Protein AF-A0A3B9KY40-F1 (afdb_monomer_lite)

Foldseek 3Di:
DPDPVVVVVVVVVLCVVQPFCPPPVNVVDDPPPVHRCVVSVVVVPVVDDPDDDDDDDDD

Radius of gyration: 15.59 Å; chains: 1; bounding box: 29×27×46 Å

Sequence (59 aa):
NADPDVQRDLQAFFRRLVPHANDPSMSYLVHRTEGPDDMPAHIKAALTQTSLSIPVTGG

pLDDT: mean 93.38, std 5.41, range [67.69, 97.88]

Structure (mmCIF, N/CA/C/O backbone):
data_AF-A0A3B9KY40-F1
#
_entry.id   AF-A0A3B9KY40-F1
#
loop_
_atom_site.group_PDB
_atom_site.id
_atom_site.type_symbol
_atom_site.label_atom_id
_atom_site.label_alt_id
_atom_site.label_comp_id
_atom_site.label_asym_id
_atom_site.label_entity_id
_atom_site.label_seq_id
_atom_site.pdbx_PDB_ins_code
_atom_site.Cartn_x
_atom_site.Cartn_y
_atom_site.Cartn_z
_atom_site.occupancy
_atom_site.B_iso_or_equiv
_atom_site.auth_seq_id
_atom_site.auth_comp_id
_atom_site.auth_asym_id
_atom_site.auth_atom_id
_atom_site.pdbx_PDB_model_num
ATOM 1 N N . ASN A 1 1 ? -9.309 -3.793 11.988 1.00 67.69 1 ASN A N 1
ATOM 2 C CA . ASN A 1 1 ? -9.445 -5.170 12.501 1.00 67.69 1 ASN A CA 1
ATOM 3 C C . ASN A 1 1 ? -8.057 -5.611 12.951 1.00 67.69 1 ASN A C 1
ATOM 5 O O . ASN A 1 1 ? -7.131 -5.451 12.168 1.00 67.69 1 ASN A O 1
ATOM 9 N N . ALA A 1 2 ? -7.898 -6.012 14.213 1.00 87.56 2 ALA A N 1
ATOM 10 C CA . ALA A 1 2 ? -6.604 -6.358 14.816 1.00 87.56 2 ALA A CA 1
ATOM 11 C C . ALA A 1 2 ? -6.324 -7.873 14.817 1.00 87.56 2 ALA A C 1
ATOM 13 O O . ALA A 1 2 ? -5.372 -8.322 15.446 1.00 87.56 2 ALA A O 1
ATOM 14 N N . ASP A 1 3 ? -7.162 -8.644 14.124 1.00 97.44 3 ASP A N 1
ATOM 15 C CA . ASP A 1 3 ? -6.967 -10.071 13.906 1.00 97.44 3 ASP A CA 1
ATOM 16 C C . ASP A 1 3 ? -5.634 -10.337 13.159 1.00 97.44 3 ASP A C 1
ATOM 18 O O . ASP A 1 3 ? -5.405 -9.738 12.096 1.00 97.44 3 ASP A O 1
ATOM 22 N N . PRO A 1 4 ? -4.746 -11.201 13.692 1.00 97.19 4 PRO A N 1
ATOM 23 C CA . PRO A 1 4 ? -3.477 -11.549 13.054 1.00 97.19 4 PRO A CA 1
ATOM 24 C C . PRO A 1 4 ? -3.615 -12.100 11.629 1.00 97.19 4 PRO A C 1
ATOM 26 O O . PRO A 1 4 ? -2.775 -11.794 10.777 1.00 97.19 4 PRO A O 1
ATOM 29 N N . ASP A 1 5 ? -4.666 -12.869 11.341 1.00 97.69 5 ASP A N 1
ATOM 30 C CA . ASP A 1 5 ? -4.889 -13.449 10.014 1.00 97.69 5 ASP A CA 1
ATOM 31 C C . ASP A 1 5 ? -5.281 -12.358 9.017 1.00 97.69 5 ASP A C 1
ATOM 33 O O . ASP A 1 5 ? -4.729 -12.283 7.918 1.00 97.69 5 ASP A O 1
ATOM 37 N N . VAL A 1 6 ? -6.122 -11.408 9.438 1.00 97.19 6 VAL A N 1
ATOM 38 C CA . VAL A 1 6 ? -6.465 -10.238 8.615 1.00 97.19 6 VAL A CA 1
ATOM 39 C C . VAL A 1 6 ? -5.221 -9.409 8.297 1.00 97.19 6 VAL A C 1
ATOM 41 O O . VAL A 1 6 ? -5.042 -8.968 7.161 1.00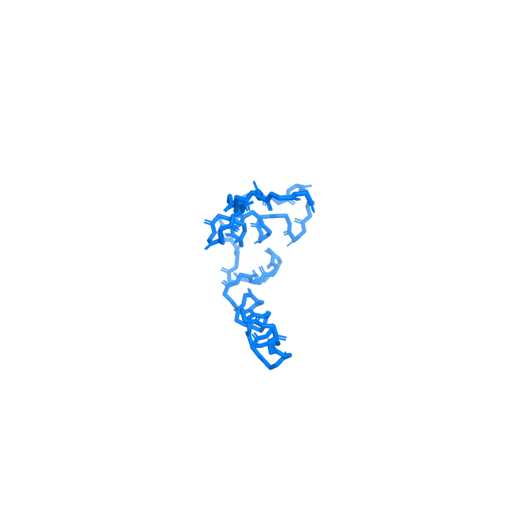 97.19 6 VAL A O 1
ATOM 44 N N . GLN A 1 7 ? -4.332 -9.200 9.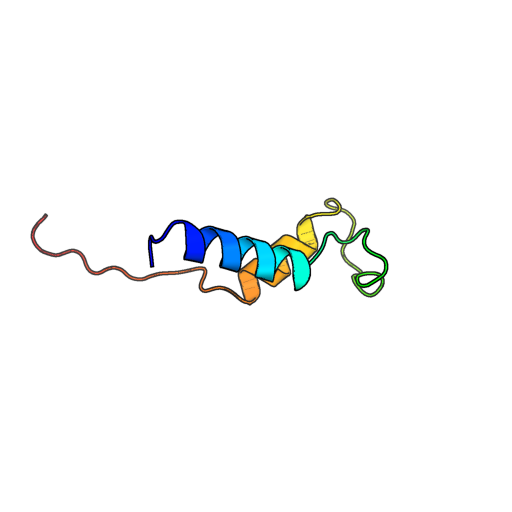270 1.00 95.75 7 GLN A N 1
ATOM 45 C CA . GLN A 1 7 ? -3.075 -8.487 9.030 1.00 95.75 7 GLN A CA 1
ATOM 46 C C . GLN A 1 7 ? -2.187 -9.228 8.025 1.00 95.75 7 GLN A C 1
ATOM 48 O O . GLN A 1 7 ? -1.640 -8.605 7.110 1.00 95.75 7 GLN A O 1
ATOM 53 N N . ARG A 1 8 ? -2.059 -10.551 8.165 1.00 97.56 8 ARG A N 1
ATOM 54 C CA . ARG A 1 8 ? -1.279 -11.393 7.252 1.00 97.56 8 ARG A CA 1
ATOM 55 C C . ARG A 1 8 ? -1.816 -11.327 5.825 1.00 97.56 8 ARG A C 1
ATOM 57 O O . ARG A 1 8 ? -1.024 -11.153 4.891 1.00 97.56 8 ARG A O 1
ATOM 64 N N . ASP A 1 9 ? -3.127 -11.426 5.662 1.00 97.88 9 ASP A N 1
ATOM 65 C CA . ASP A 1 9 ? -3.784 -11.418 4.358 1.00 97.88 9 ASP A CA 1
ATOM 66 C C . ASP A 1 9 ? -3.680 -10.054 3.681 1.00 97.88 9 ASP A C 1
ATOM 68 O O . ASP A 1 9 ? -3.331 -9.982 2.502 1.00 97.88 9 ASP A O 1
ATOM 72 N N . LEU A 1 10 ? -3.863 -8.960 4.426 1.00 96.12 10 LEU A N 1
ATOM 73 C CA . LEU A 1 10 ? -3.657 -7.607 3.904 1.00 96.12 10 LEU A CA 1
ATOM 74 C C . LEU A 1 10 ? -2.219 -7.406 3.422 1.00 96.12 10 LEU A C 1
ATOM 76 O O . LEU A 1 10 ? -1.993 -6.892 2.325 1.00 96.12 10 LEU A O 1
ATOM 80 N N . GLN A 1 11 ? -1.231 -7.856 4.195 1.00 95.06 11 GLN A N 1
ATOM 81 C CA . GLN A 1 11 ? 0.162 -7.784 3.766 1.00 95.06 11 GLN A CA 1
ATOM 82 C C . GLN A 1 11 ? 0.424 -8.626 2.509 1.00 95.06 11 GLN A C 1
ATOM 84 O O . GLN A 1 11 ? 1.148 -8.187 1.615 1.00 95.06 11 GLN A O 1
ATOM 89 N N . ALA A 1 12 ? -0.141 -9.834 2.420 1.00 97.31 12 ALA A N 1
ATOM 90 C CA . ALA A 1 12 ? 0.000 -10.691 1.245 1.00 97.31 12 ALA A CA 1
ATOM 91 C C . ALA A 1 12 ? -0.644 -10.059 0.005 1.00 97.31 12 ALA A C 1
ATOM 93 O O . ALA A 1 12 ? -0.034 -10.046 -1.067 1.00 97.31 12 ALA A O 1
ATOM 94 N N . PHE A 1 13 ? -1.827 -9.471 0.170 1.00 96.88 13 PHE A N 1
ATOM 95 C CA . PHE A 1 13 ? -2.529 -8.744 -0.875 1.00 96.88 13 PHE A CA 1
ATOM 96 C C . PHE A 1 13 ? -1.695 -7.576 -1.405 1.00 96.88 13 PHE A C 1
ATOM 98 O O . PHE A 1 13 ? -1.446 -7.513 -2.606 1.00 96.88 13 PHE A O 1
ATOM 105 N N . PHE A 1 14 ? -1.180 -6.699 -0.537 1.00 96.38 14 PHE A N 1
ATOM 106 C CA . PHE A 1 14 ? -0.384 -5.550 -0.981 1.00 96.38 14 PHE A CA 1
ATOM 107 C C . PHE A 1 14 ? 0.965 -5.940 -1.590 1.00 96.38 14 PHE A C 1
ATOM 109 O O . PHE A 1 14 ? 1.403 -5.285 -2.535 1.0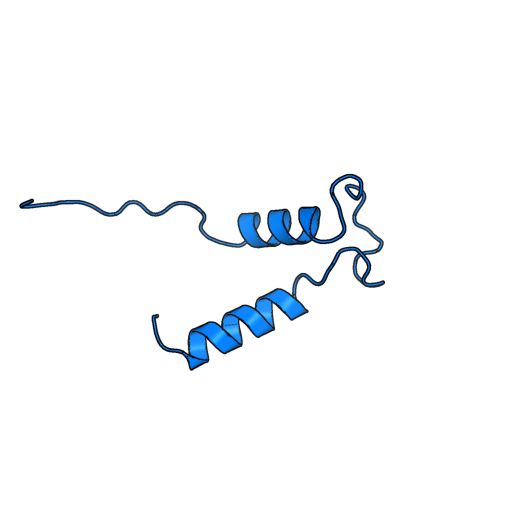0 96.38 14 PHE A O 1
ATOM 116 N N . ARG A 1 15 ? 1.609 -7.017 -1.114 1.00 95.75 15 ARG A N 1
ATOM 117 C CA . ARG A 1 15 ? 2.820 -7.563 -1.755 1.00 95.75 15 ARG A CA 1
ATOM 118 C C . ARG A 1 15 ? 2.551 -8.042 -3.182 1.00 95.75 15 ARG A C 1
ATOM 120 O O . ARG A 1 15 ? 3.406 -7.867 -4.040 1.00 95.75 15 ARG A O 1
ATOM 127 N N . ARG A 1 16 ? 1.378 -8.631 -3.433 1.00 97.00 16 ARG A N 1
ATOM 128 C CA . ARG A 1 16 ? 0.962 -9.087 -4.768 1.00 97.00 16 ARG A CA 1
ATOM 129 C C . ARG A 1 16 ? 0.495 -7.938 -5.660 1.00 97.00 16 ARG A C 1
ATOM 131 O O . ARG A 1 16 ? 0.789 -7.947 -6.848 1.00 97.00 16 ARG A O 1
ATOM 138 N N . LEU A 1 17 ? -0.273 -6.998 -5.113 1.00 97.19 17 LEU A N 1
ATOM 139 C CA . LEU A 1 17 ? -0.849 -5.883 -5.865 1.00 97.19 17 LEU A CA 1
ATOM 140 C C . LEU A 1 17 ? 0.230 -4.894 -6.317 1.00 97.19 17 LEU A C 1
ATOM 142 O O . LEU A 1 17 ? 0.167 -4.383 -7.430 1.00 97.19 17 LEU A O 1
ATOM 146 N N . VAL A 1 18 ? 1.208 -4.629 -5.447 1.00 96.94 18 VAL A N 1
ATOM 147 C CA . VAL A 1 18 ? 2.280 -3.662 -5.690 1.00 96.94 18 VAL A CA 1
ATOM 148 C C . VAL A 1 18 ? 3.637 -4.271 -5.279 1.00 96.94 18 VAL A C 1
ATOM 150 O O . VAL A 1 18 ? 4.168 -3.934 -4.210 1.00 96.94 18 VAL A O 1
ATOM 153 N N . PRO A 1 19 ? 4.187 -5.212 -6.079 1.00 96.12 19 PRO A N 1
ATOM 154 C CA . PRO A 1 19 ? 5.538 -5.747 -5.897 1.00 96.12 19 PRO A CA 1
ATOM 155 C C . PRO A 1 19 ? 6.629 -4.673 -6.020 1.00 96.12 19 PRO A C 1
ATOM 157 O O . PRO A 1 19 ? 6.373 -3.529 -6.398 1.00 96.12 19 PRO A O 1
ATOM 160 N N . HIS A 1 20 ? 7.868 -5.056 -5.701 1.00 95.38 20 HIS A N 1
ATOM 161 C CA . HIS A 1 20 ? 9.038 -4.194 -5.879 1.00 95.38 20 HIS A CA 1
ATOM 162 C C . HIS A 1 20 ? 9.163 -3.703 -7.323 1.00 95.38 20 HIS A C 1
ATOM 164 O O . HIS A 1 20 ? 8.845 -4.422 -8.268 1.00 95.38 20 HIS A O 1
ATOM 170 N N . ALA A 1 21 ? 9.726 -2.509 -7.511 1.00 94.31 21 ALA A N 1
ATOM 171 C CA . ALA A 1 21 ? 9.888 -1.911 -8.832 1.00 94.31 21 ALA A CA 1
ATOM 172 C C . ALA A 1 21 ? 10.784 -2.747 -9.768 1.00 94.31 21 ALA A C 1
ATOM 174 O O . ALA A 1 21 ? 10.719 -2.579 -10.984 1.00 94.31 21 ALA A O 1
ATOM 175 N N . ASN A 1 22 ? 11.615 -3.645 -9.230 1.00 94.00 22 ASN A N 1
ATOM 176 C CA . ASN A 1 22 ? 12.441 -4.569 -10.016 1.00 94.00 22 ASN A CA 1
ATOM 177 C C . ASN A 1 22 ? 11.657 -5.760 -10.592 1.00 94.00 22 ASN A C 1
ATOM 179 O O . ASN A 1 22 ? 12.208 -6.499 -11.404 1.00 94.00 22 ASN A O 1
ATOM 183 N N . ASP A 1 23 ? 10.402 -5.963 -10.183 1.00 96.00 23 ASP A N 1
ATOM 184 C CA . ASP A 1 23 ? 9.531 -6.955 -10.807 1.00 96.00 23 ASP A CA 1
ATOM 185 C C . ASP A 1 23 ? 9.258 -6.556 -12.272 1.00 96.00 23 ASP A C 1
ATOM 187 O O . ASP A 1 23 ? 8.942 -5.388 -12.533 1.00 96.00 23 ASP A O 1
ATOM 191 N N . PRO A 1 24 ? 9.359 -7.482 -13.244 1.00 95.88 24 PRO A N 1
ATOM 192 C CA . PRO A 1 24 ? 9.032 -7.201 -14.640 1.00 95.88 24 PRO A CA 1
ATOM 193 C C . PRO A 1 24 ? 7.640 -6.591 -14.840 1.00 95.88 24 PRO A C 1
ATOM 195 O O . PRO A 1 24 ? 7.468 -5.767 -15.737 1.00 95.88 24 PRO A O 1
ATOM 198 N N . SER A 1 25 ? 6.657 -6.924 -13.994 1.00 96.25 25 SER A N 1
ATOM 199 C CA . SER A 1 25 ? 5.313 -6.341 -14.065 1.00 96.25 25 SER A CA 1
ATOM 200 C C . SER A 1 25 ? 5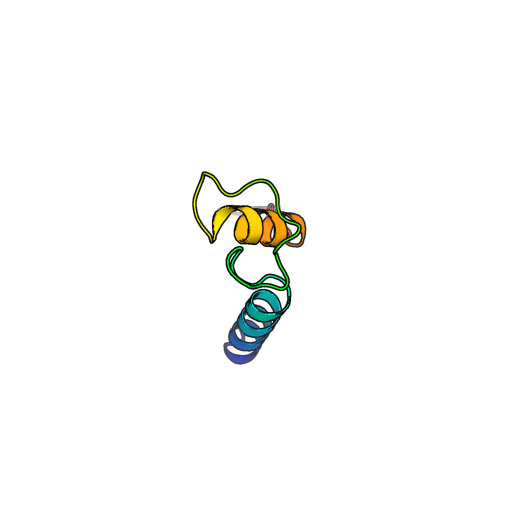.301 -4.837 -13.787 1.00 96.25 25 SER A C 1
ATOM 202 O O . SER A 1 25 ? 4.335 -4.167 -14.132 1.00 96.25 25 SER A O 1
ATOM 204 N N . MET A 1 26 ? 6.356 -4.308 -13.162 1.00 95.94 26 MET A N 1
ATOM 205 C CA . MET A 1 26 ? 6.512 -2.907 -12.774 1.00 95.94 26 MET A CA 1
ATOM 206 C C . MET A 1 26 ? 7.396 -2.109 -13.738 1.00 95.94 26 MET A C 1
ATOM 208 O O . MET A 1 26 ? 7.752 -0.966 -13.444 1.00 95.94 26 MET A O 1
ATOM 212 N N . SER A 1 27 ? 7.748 -2.653 -14.909 1.00 94.44 27 SER A N 1
ATOM 213 C CA . SER A 1 27 ? 8.636 -1.997 -15.886 1.00 94.44 27 SER A CA 1
ATOM 214 C C . SER A 1 27 ? 8.136 -0.633 -16.384 1.00 94.44 27 SER A C 1
ATOM 216 O O . SER A 1 27 ? 8.924 0.152 -16.901 1.00 94.44 27 SER A O 1
ATOM 218 N N . TYR A 1 28 ? 6.848 -0.331 -16.200 1.00 94.69 28 TYR A N 1
ATOM 219 C CA . TYR A 1 28 ? 6.226 0.947 -16.550 1.00 94.69 28 TYR A CA 1
ATOM 220 C C . TYR A 1 28 ? 6.504 2.079 -15.541 1.00 94.69 28 TYR A C 1
ATOM 222 O O . TYR A 1 28 ? 6.237 3.242 -15.841 1.00 94.69 28 TYR A O 1
ATOM 230 N N . LEU A 1 29 ? 7.023 1.773 -14.346 1.00 95.06 29 LEU A N 1
ATOM 231 C CA . LEU A 1 29 ? 7.381 2.784 -13.348 1.00 95.06 29 LEU A CA 1
ATOM 232 C C . LEU A 1 29 ? 8.643 3.544 -13.775 1.00 95.06 29 LEU A C 1
A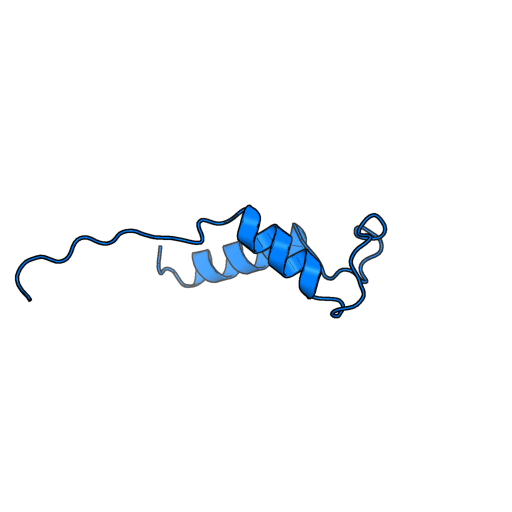TOM 234 O O . LEU A 1 29 ? 9.690 2.938 -14.010 1.00 95.06 29 LEU A O 1
ATOM 238 N N . VAL A 1 30 ? 8.542 4.875 -13.830 1.00 94.56 30 VAL A N 1
ATOM 239 C CA . VAL A 1 30 ? 9.630 5.772 -14.260 1.00 94.56 30 VAL A CA 1
ATOM 240 C C . VAL A 1 30 ? 10.496 6.236 -13.086 1.00 94.56 30 VAL A C 1
ATOM 242 O O . VAL A 1 30 ? 11.715 6.325 -13.214 1.00 94.56 30 VAL A O 1
ATOM 245 N N . HIS A 1 31 ? 9.894 6.508 -11.929 1.00 92.38 31 HIS A N 1
ATOM 246 C CA . HIS A 1 31 ? 10.630 6.943 -10.744 1.00 92.38 31 HIS A CA 1
ATOM 247 C C . HIS A 1 31 ? 11.313 5.732 -10.080 1.00 92.38 31 HIS A C 1
ATOM 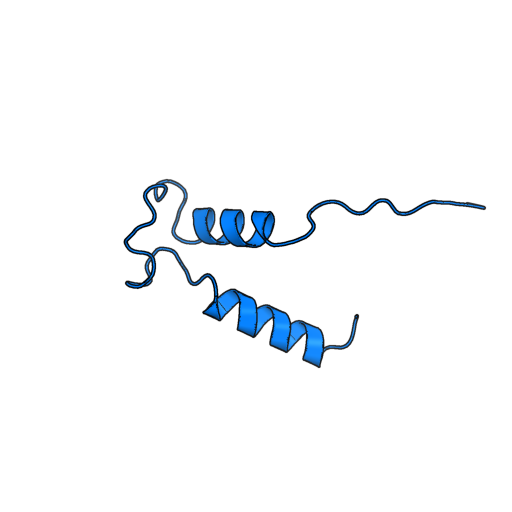249 O O . HIS A 1 31 ? 10.651 4.851 -9.534 1.00 92.38 31 HIS A O 1
ATOM 255 N N . ARG A 1 32 ? 12.643 5.643 -10.220 1.00 88.94 32 ARG A N 1
ATOM 256 C CA . ARG A 1 32 ? 13.473 4.493 -9.790 1.00 88.94 32 ARG A CA 1
ATOM 257 C C . ARG A 1 32 ? 14.759 4.895 -9.069 1.00 88.94 32 ARG A C 1
ATOM 259 O O . ARG A 1 32 ? 15.553 4.035 -8.696 1.00 88.94 32 ARG A O 1
ATOM 266 N N . THR A 1 33 ? 14.992 6.192 -8.913 1.00 90.12 33 THR A N 1
ATOM 267 C CA . THR A 1 33 ? 16.256 6.744 -8.411 1.00 90.12 33 THR A CA 1
ATOM 268 C C . THR A 1 33 ? 16.434 6.561 -6.907 1.00 90.12 33 THR A C 1
ATOM 270 O O . THR A 1 33 ? 17.563 6.583 -6.433 1.00 90.12 33 THR A O 1
ATOM 273 N N . GLU A 1 34 ? 15.343 6.339 -6.172 1.00 93.25 34 GLU A N 1
ATOM 274 C CA . GLU A 1 34 ? 15.316 6.281 -4.701 1.00 93.25 34 GLU A CA 1
ATOM 275 C C . GLU A 1 34 ? 15.277 4.837 -4.159 1.00 93.25 34 GLU A C 1
ATOM 277 O O . GLU A 1 34 ? 15.203 4.598 -2.957 1.00 93.25 34 GLU A O 1
ATOM 282 N N . GLY A 1 35 ? 15.410 3.850 -5.051 1.00 91.62 35 GLY A N 1
ATOM 283 C CA . GLY A 1 35 ? 15.457 2.428 -4.721 1.00 91.62 35 GLY A CA 1
ATOM 284 C C . GLY A 1 35 ? 14.205 1.654 -5.150 1.00 91.62 35 GLY A C 1
ATOM 285 O O . GLY A 1 35 ? 13.205 2.227 -5.582 1.00 91.62 35 GLY A O 1
ATOM 286 N N . PRO A 1 36 ? 14.245 0.312 -5.069 1.00 89.50 36 PRO A N 1
ATOM 287 C CA . PRO A 1 36 ? 13.210 -0.545 -5.645 1.00 89.50 36 PRO A CA 1
ATOM 288 C C . PRO A 1 36 ? 11.911 -0.620 -4.830 1.00 89.50 36 PRO A C 1
ATOM 290 O O . PRO A 1 36 ? 10.962 -1.257 -5.286 1.00 89.50 36 PRO A O 1
ATOM 293 N N . ASP A 1 37 ? 11.862 -0.037 -3.631 1.00 92.31 37 ASP A N 1
ATOM 294 C CA . ASP A 1 37 ? 10.663 -0.019 -2.777 1.00 92.31 37 ASP A CA 1
ATOM 295 C C . ASP A 1 37 ? 9.937 1.334 -2.771 1.00 92.31 37 ASP A C 1
ATOM 297 O O . ASP A 1 37 ? 8.783 1.397 -2.365 1.00 92.31 37 ASP A O 1
ATOM 301 N N . ASP A 1 38 ? 10.562 2.392 -3.290 1.00 94.69 38 ASP A N 1
ATOM 302 C CA . ASP A 1 38 ? 10.054 3.760 -3.178 1.00 94.69 38 ASP A CA 1
ATOM 303 C C . ASP A 1 38 ? 8.689 3.968 -3.873 1.00 94.69 38 ASP A C 1
ATOM 305 O O . ASP A 1 38 ? 7.657 4.137 -3.217 1.00 94.69 38 ASP A O 1
ATOM 309 N N . MET A 1 39 ? 8.626 3.841 -5.204 1.00 95.88 39 MET A N 1
ATOM 310 C CA . MET A 1 39 ? 7.347 3.947 -5.922 1.00 95.88 39 MET A CA 1
ATOM 311 C C . MET A 1 39 ? 6.292 2.929 -5.466 1.00 95.88 39 MET A C 1
ATOM 313 O O . MET A 1 39 ? 5.125 3.309 -5.330 1.00 95.88 39 MET A O 1
ATOM 317 N N . PRO A 1 40 ? 6.635 1.652 -5.204 1.00 96.25 40 PRO A N 1
ATOM 318 C CA . PRO A 1 40 ? 5.707 0.724 -4.569 1.00 96.25 40 PRO A CA 1
ATOM 319 C C . PRO A 1 40 ? 5.129 1.236 -3.242 1.00 96.25 40 PRO A C 1
ATOM 321 O O . PRO A 1 40 ? 3.930 1.069 -3.003 1.00 96.25 40 PRO A O 1
ATOM 324 N N . ALA A 1 41 ? 5.935 1.870 -2.388 1.00 94.62 41 ALA A N 1
ATOM 325 C CA . ALA A 1 41 ? 5.479 2.470 -1.139 1.00 94.62 41 ALA A CA 1
ATOM 326 C C . ALA A 1 41 ? 4.552 3.669 -1.388 1.00 94.62 41 ALA A C 1
ATOM 328 O O . ALA A 1 41 ? 3.478 3.731 -0.788 1.00 94.62 41 ALA A O 1
ATOM 329 N N . HIS A 1 42 ? 4.888 4.554 -2.331 1.00 95.44 42 HIS A N 1
ATOM 330 C CA . HIS A 1 42 ? 4.018 5.662 -2.740 1.00 95.44 42 HIS A CA 1
ATOM 331 C C . HIS A 1 42 ? 2.646 5.185 -3.232 1.00 95.44 42 HIS A C 1
ATOM 333 O O . HIS A 1 42 ? 1.618 5.720 -2.814 1.00 95.44 42 HIS A O 1
ATOM 339 N N . ILE A 1 43 ? 2.607 4.153 -4.080 1.00 95.62 43 ILE A N 1
ATOM 340 C CA . ILE A 1 43 ? 1.352 3.587 -4.595 1.00 95.62 43 ILE A CA 1
ATOM 341 C C . ILE A 1 43 ? 0.529 2.981 -3.453 1.00 95.62 43 ILE A C 1
ATOM 343 O O . ILE A 1 43 ? -0.667 3.254 -3.355 1.00 95.62 43 ILE A O 1
ATOM 347 N N . LYS A 1 44 ? 1.148 2.190 -2.563 1.00 95.69 44 LYS A N 1
ATOM 348 C CA . LYS A 1 44 ? 0.456 1.625 -1.390 1.00 95.69 44 LYS A CA 1
ATOM 349 C C . LYS A 1 44 ? -0.123 2.738 -0.517 1.00 95.69 44 LYS A C 1
ATOM 351 O O . LYS A 1 44 ? -1.292 2.661 -0.160 1.00 95.69 44 LYS A O 1
ATOM 356 N N . ALA A 1 45 ? 0.649 3.792 -0.251 1.00 94.75 45 ALA A N 1
ATOM 357 C CA . ALA A 1 45 ? 0.197 4.942 0.523 1.00 94.75 45 ALA A CA 1
ATOM 358 C C . ALA A 1 45 ? -1.003 5.642 -0.133 1.00 94.75 45 ALA A C 1
ATOM 360 O O . ALA A 1 45 ? -1.981 5.907 0.554 1.00 94.75 45 ALA A O 1
ATOM 361 N N . ALA A 1 46 ? -0.977 5.866 -1.452 1.00 95.06 46 ALA A N 1
ATOM 362 C CA . ALA A 1 46 ? -2.081 6.485 -2.192 1.00 95.06 46 ALA A CA 1
ATOM 363 C C . ALA A 1 46 ? -3.376 5.648 -2.189 1.00 95.06 46 ALA A C 1
ATOM 365 O O . ALA A 1 46 ? -4.469 6.205 -2.262 1.00 95.06 46 ALA A O 1
ATOM 366 N N . LEU A 1 47 ? -3.262 4.317 -2.109 1.00 95.12 47 LEU A N 1
ATOM 367 C CA . LEU A 1 47 ? -4.403 3.395 -2.037 1.00 95.12 47 LEU A CA 1
ATOM 368 C C . LEU A 1 47 ? -4.951 3.213 -0.616 1.00 95.12 47 LEU A C 1
ATOM 370 O O . LEU A 1 47 ? -6.063 2.714 -0.445 1.00 95.12 47 LEU A O 1
ATOM 374 N N . THR A 1 48 ? -4.177 3.576 0.403 1.00 94.00 48 THR A N 1
ATOM 375 C CA . THR A 1 48 ? -4.576 3.456 1.807 1.00 94.00 48 THR A CA 1
ATOM 376 C C . THR A 1 48 ? -4.970 4.798 2.399 1.00 94.00 48 THR A C 1
ATOM 378 O O . THR A 1 48 ? -4.521 5.857 1.973 1.00 94.00 48 THR A O 1
ATOM 381 N N . GLN A 1 49 ? -5.786 4.760 3.446 1.00 88.31 49 GLN A N 1
ATOM 382 C CA . GLN A 1 49 ? -6.041 5.950 4.240 1.00 88.31 49 GLN A CA 1
ATOM 383 C C . GLN A 1 49 ? -4.791 6.283 5.071 1.00 88.31 49 GLN A C 1
ATOM 385 O O . GLN A 1 49 ? -4.431 5.544 5.984 1.00 88.31 49 GLN A O 1
ATOM 390 N N . THR A 1 50 ? -4.138 7.402 4.761 1.00 90.44 50 THR A N 1
ATOM 391 C CA . THR A 1 50 ? -2.910 7.858 5.441 1.00 90.44 50 THR A CA 1
ATOM 392 C C . THR A 1 50 ? -3.173 8.819 6.599 1.00 90.44 50 THR A C 1
ATOM 394 O O . THR A 1 50 ? -2.252 9.161 7.337 1.00 90.44 50 THR A O 1
ATOM 397 N N . SER A 1 51 ? -4.422 9.243 6.794 1.00 92.44 51 SER A N 1
ATOM 398 C CA . SER A 1 51 ? -4.829 10.118 7.892 1.00 92.44 51 SER A CA 1
ATOM 399 C C . SER A 1 51 ? -6.088 9.593 8.575 1.00 92.44 51 SER A C 1
ATOM 401 O O . SER A 1 51 ? -7.036 9.151 7.932 1.00 92.44 51 SER A O 1
ATOM 403 N N . LEU A 1 52 ? -6.115 9.629 9.905 1.00 92.00 52 LEU A N 1
ATOM 404 C CA . LEU A 1 52 ? -7.279 9.250 10.698 1.00 92.00 52 LEU A CA 1
ATOM 405 C C . LEU A 1 52 ? -7.526 10.334 11.742 1.00 92.00 52 LEU A C 1
ATOM 407 O O . LEU A 1 52 ? -6.642 10.652 12.532 1.00 92.00 52 LEU A O 1
ATOM 411 N N . SER A 1 53 ? -8.730 10.902 11.737 1.00 93.62 53 SER A N 1
ATOM 412 C CA . SER A 1 53 ? -9.167 11.801 12.801 1.00 93.62 53 SER A CA 1
ATOM 413 C C . SER A 1 53 ? -9.788 10.967 13.915 1.00 93.62 53 SER A C 1
ATOM 415 O O . SER A 1 53 ? -10.756 10.243 13.679 1.00 93.62 53 SER A O 1
ATOM 417 N N . ILE A 1 54 ? -9.211 11.044 15.114 1.00 92.19 54 ILE A N 1
ATOM 418 C CA . ILE A 1 54 ? -9.721 10.363 16.305 1.00 92.19 54 ILE A CA 1
ATOM 419 C C . ILE A 1 54 ? -10.120 11.448 17.311 1.00 92.19 54 ILE A C 1
ATOM 421 O O . ILE A 1 54 ? -9.243 12.176 17.781 1.00 92.19 54 ILE A O 1
ATOM 425 N N . PRO A 1 55 ? -11.416 11.607 17.631 1.00 91.00 55 PRO A N 1
ATOM 426 C CA . PRO A 1 55 ? -11.843 12.576 18.629 1.00 91.00 55 PRO A CA 1
ATOM 427 C C . PRO A 1 55 ? -11.382 12.135 20.021 1.00 91.00 55 PRO A C 1
ATOM 429 O O . PRO A 1 55 ? -11.505 10.966 20.384 1.00 91.00 55 PRO A O 1
ATOM 432 N N . VAL A 1 56 ? -10.877 13.087 20.806 1.00 91.81 56 VAL A N 1
ATOM 433 C CA . VAL A 1 56 ? -10.463 12.865 22.197 1.00 91.81 56 VAL A CA 1
ATOM 434 C C . VAL A 1 56 ? -11.454 13.562 23.121 1.00 91.81 56 VAL A C 1
ATOM 436 O O . VAL A 1 56 ? -11.729 14.751 22.963 1.00 91.81 56 VAL A O 1
ATOM 439 N N . THR A 1 57 ? -11.980 12.828 24.100 1.00 93.19 57 THR A N 1
ATOM 440 C CA . THR A 1 57 ? -12.886 13.345 25.133 1.00 93.19 57 THR A CA 1
ATOM 441 C C . THR A 1 57 ? -12.478 12.804 26.495 1.00 93.19 57 THR A C 1
ATOM 443 O O . THR A 1 57 ? -12.277 11.601 26.621 1.00 93.19 57 THR A O 1
ATOM 446 N N . GLY A 1 58 ? -12.428 13.662 27.517 1.00 80.25 58 GLY A N 1
ATOM 447 C CA . GLY A 1 58 ? -12.296 13.228 28.913 1.00 80.25 58 GLY A CA 1
ATOM 448 C C . GLY A 1 58 ? -10.878 13.012 29.456 1.00 80.25 58 GLY A C 1
ATOM 449 O O . GLY A 1 58 ? -10.776 12.817 30.660 1.00 80.25 58 GLY A O 1
ATOM 450 N N . GLY A 1 59 ? -9.826 13.144 28.638 1.00 71.62 59 GLY A N 1
ATOM 451 C CA . GLY A 1 59 ? -8.426 13.041 29.084 1.00 71.62 59 GLY A CA 1
ATOM 452 C C . GLY A 1 59 ? -7.915 11.611 29.144 1.00 71.62 59 GLY A C 1
ATOM 453 O O . GLY A 1 59 ? -8.379 10.856 30.022 1.00 71.62 59 GLY A O 1
#

Secondary structure (DSSP, 8-state):
---HHHHHHHHHHHHHHS--TTSGGGTT----TT-TTHHHHHHHHHHS-----------

Organism: NCBI:txid1280948

InterPro domains:
  IPR001602 UPF0047 protein YjbQ-like [PF01894] (1-59)
  IPR001602 UPF0047 protein YjbQ-like [PTHR30615] (1-59)
  IPR035917 YjbQ-like superfamily [G3DSA:2.60.120.460] (1-59)
  IPR035917 YjbQ-like superfamily [SSF111038] (1-59)